Protein AF-A0A397Z242-F1 (afdb_monomer)

Solvent-accessible surface area (backbone atoms only — not comparable to full-atom values): 6827 Å² total; per-residue (Å²): 56,38,35,37,43,43,49,74,94,75,84,88,82,93,69,95,67,81,67,45,7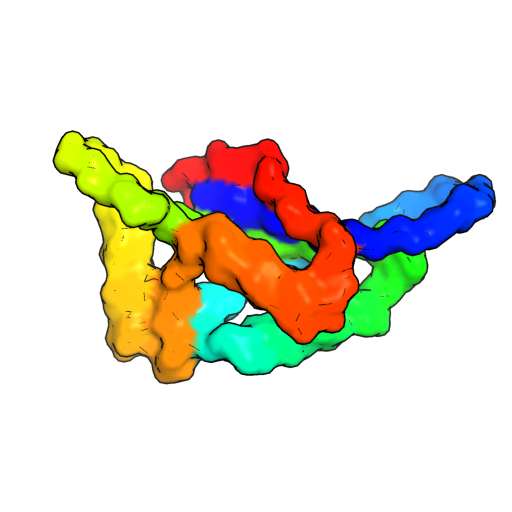1,45,78,44,65,76,52,58,39,54,34,34,73,74,52,36,39,51,52,53,50,52,56,56,73,71,40,61,95,80,33,36,50,36,38,42,36,63,56,39,64,97,69,81,61,93,84,43,64,67,47,52,53,35,51,55,48,25,55,46,19,62,73,74,18,88,60,12,38,60,38,36,66,68,54,52,46,48,48,38,49,76,70,62,48,79,34,77,42,76,74,54,81,52,90,86,127

Mean predicted aligned error: 8.1 Å

Organism: Brassica campestris (NCBI:txid3711)

Radius of gyration: 15.33 Å; Cα contacts (8 Å, |Δi|>4): 186; chains: 1; bounding box: 49×24×37 Å

Nearest PDB structures (foldseek):
  5xoh-assembly1_A-2  TM=9.536E-01  e=6.026E-08  Kitagawia praeruptora
  7v6l-assembly1_A  TM=9.443E-01  e=2.455E-07  Ligusticum chuanxiong
  5cvv-assembly1_B  TM=9.189E-01  e=2.147E-07  Clarkia breweri
  7vb8-assembly1_A  TM=8.943E-01  e=7.651E-07  Sorghum bicolor
  4pgh-assembly2_C  TM=8.805E-01  e=1.069E-06  Sorghum bicolor

Foldseek 3Di:
DWKWKFDDDDDDDDDPDPQAEDEAEPNQLQDALVVLLVVVVVVVVVGDPNHIYIYHAQAADPDDDPPPPSNVVQVVVQVVSVVPHDRGGHHHLVSQVVSCVVNPGPDIDTDDDDRPD

InterPro domains:
  IPR001077 O-methyltransferase, C-terminal domain [PF00891] (22-105)
  IPR016461 O-methyltransferase-like [PS51683] (1-117)
  IPR016461 O-methyltransferase-like [PTHR11746] (23-106)
  IPR029063 S-adenosyl-L-methionine-dependent methyltransferase superfamily [G3DSA:3.40.50.150] (23-114)
  IPR029063 S-adenosyl-L-methionine-dependent methyltransferase superfamily [SSF53335] (23-116)

pLDDT: mean 80.88, std 18.27, range [34.56, 96.75]

Sequence (117 aa):
MCWLMLEEELETHSVLLLLSIQILRRILHGWTDEECVKILKNCWKSLPNNGKVVVIERVTPDEAENGDINANIAFDMDMLMLTQCSGGKERSRAEFEALAAAYGFTHCKFVCQAYHC

Structure (mmCIF, N/CA/C/O backbone):
data_AF-A0A397Z242-F1
#
_entry.id   AF-A0A397Z242-F1
#
loop_
_atom_site.group_PDB
_atom_site.id
_atom_site.type_symbol
_atom_site.label_atom_id
_atom_site.label_alt_id
_atom_site.label_comp_id
_atom_site.label_asym_id
_atom_site.label_entity_id
_atom_site.label_seq_id
_atom_site.pdbx_PDB_ins_code
_atom_site.Cartn_x
_atom_site.Cartn_y
_atom_site.Cartn_z
_atom_site.occupancy
_atom_site.B_is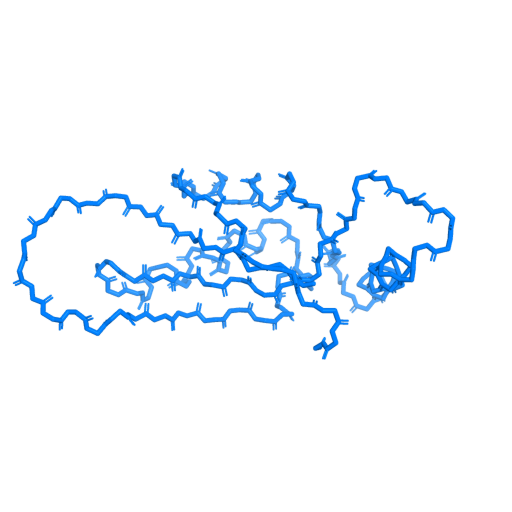o_or_equiv
_atom_site.auth_seq_id
_atom_site.auth_comp_id
_atom_site.auth_asym_id
_atom_site.auth_atom_id
_atom_site.pdbx_PDB_model_num
ATOM 1 N N . MET A 1 1 ? 0.230 5.806 -9.892 1.00 46.16 1 MET A N 1
ATOM 2 C CA . MET A 1 1 ? -0.270 6.109 -8.537 1.00 46.16 1 MET A CA 1
ATOM 3 C C . MET A 1 1 ? -1.700 5.613 -8.429 1.00 46.16 1 MET A C 1
ATOM 5 O O . MET A 1 1 ? -2.486 5.996 -9.290 1.00 46.16 1 MET A O 1
ATOM 9 N N . CYS A 1 2 ? -2.017 4.717 -7.494 1.00 37.12 2 CYS A N 1
ATOM 10 C CA . CYS A 1 2 ? -3.348 4.124 -7.366 1.00 37.12 2 CYS A CA 1
ATOM 11 C C . CYS A 1 2 ? -4.027 4.593 -6.079 1.00 37.12 2 CYS A C 1
ATOM 13 O O . CYS A 1 2 ? -3.378 4.706 -5.045 1.00 37.12 2 CYS A O 1
ATOM 15 N N . TRP A 1 3 ? -5.315 4.909 -6.179 1.00 42.81 3 TRP A N 1
ATOM 16 C CA . TRP A 1 3 ? -6.139 5.326 -5.047 1.00 42.81 3 TRP A CA 1
ATOM 17 C C . TRP A 1 3 ? -6.742 4.089 -4.414 1.00 42.81 3 TRP A C 1
ATOM 19 O O . TRP A 1 3 ? -7.587 3.469 -5.053 1.00 42.81 3 TRP A O 1
ATOM 29 N N . LEU A 1 4 ? -6.338 3.753 -3.198 1.00 46.88 4 LEU A N 1
ATOM 30 C CA . LEU A 1 4 ? -7.005 2.734 -2.393 1.00 46.88 4 LEU A CA 1
ATOM 31 C C . LEU A 1 4 ? -8.061 3.405 -1.524 1.00 46.88 4 LEU A C 1
ATOM 33 O O . LEU A 1 4 ? -7.733 4.245 -0.687 1.00 46.88 4 LEU A O 1
ATOM 37 N N . MET A 1 5 ? -9.320 3.052 -1.757 1.00 45.38 5 MET A N 1
ATOM 38 C CA . MET A 1 5 ? -10.449 3.418 -0.911 1.00 45.38 5 MET A CA 1
ATOM 39 C C . MET A 1 5 ? -10.775 2.225 -0.019 1.00 45.38 5 MET A C 1
ATOM 41 O O . MET A 1 5 ? -11.089 1.145 -0.528 1.00 45.38 5 MET A O 1
ATOM 45 N N . LEU A 1 6 ? -10.668 2.440 1.290 1.00 51.47 6 LEU A N 1
ATOM 46 C CA . LEU A 1 6 ? -11.008 1.458 2.311 1.00 51.47 6 LEU A CA 1
ATOM 47 C C . LEU A 1 6 ? -12.363 1.831 2.924 1.00 51.47 6 LEU A C 1
ATOM 49 O O . LEU A 1 6 ? -12.515 2.945 3.430 1.00 51.47 6 LEU A O 1
ATOM 53 N N . GLU A 1 7 ? -13.345 0.934 2.825 1.00 44.41 7 GLU A N 1
ATOM 54 C CA . GLU A 1 7 ? -14.702 1.096 3.375 1.00 44.41 7 GLU A CA 1
ATOM 55 C C . GLU A 1 7 ? -15.065 -0.122 4.240 1.00 44.41 7 GLU A C 1
ATOM 57 O O . GLU A 1 7 ? -14.651 -1.241 3.938 1.00 44.41 7 GLU A O 1
ATOM 62 N N . GLU A 1 8 ? -15.847 0.109 5.297 1.00 39.94 8 GLU A N 1
ATOM 63 C CA . GLU A 1 8 ? -16.499 -0.908 6.134 1.00 39.94 8 GLU A CA 1
ATOM 64 C C . GLU A 1 8 ? -18.012 -0.601 6.100 1.00 39.94 8 GLU A C 1
ATOM 66 O O . GLU A 1 8 ? -18.404 0.556 6.279 1.00 39.94 8 GLU A O 1
ATOM 71 N N . GLU A 1 9 ? -18.863 -1.583 5.779 1.00 38.03 9 GLU A N 1
ATOM 72 C CA . GLU A 1 9 ? -20.318 -1.385 5.641 1.00 38.03 9 GLU A CA 1
ATOM 73 C C . GLU A 1 9 ? -20.996 -1.226 7.010 1.00 38.03 9 GLU A C 1
ATOM 75 O O . GLU A 1 9 ? -20.911 -2.115 7.854 1.00 38.03 9 GLU A O 1
ATOM 80 N N . LEU A 1 10 ? -21.759 -0.143 7.201 1.00 42.56 10 LEU A N 1
ATOM 81 C CA . LEU A 1 10 ? -22.790 -0.055 8.240 1.00 42.56 10 LEU A CA 1
ATOM 82 C C . LEU A 1 10 ? -24.073 0.579 7.682 1.00 42.56 10 LEU A C 1
ATOM 84 O O . LEU A 1 10 ? -24.040 1.561 6.938 1.00 42.56 10 LEU A O 1
ATOM 88 N N . GLU A 1 11 ? -25.204 -0.030 8.046 1.00 41.50 11 GLU A N 1
ATOM 89 C CA . GLU A 1 11 ? -26.547 0.255 7.538 1.00 41.50 11 GLU A CA 1
ATOM 90 C C . GLU A 1 11 ? -27.013 1.707 7.757 1.00 41.50 11 GLU A C 1
ATOM 92 O O . GLU A 1 11 ? -26.740 2.369 8.757 1.00 41.50 11 GLU A O 1
ATOM 97 N N . THR A 1 12 ? -27.767 2.168 6.760 1.00 52.41 12 THR A N 1
ATOM 98 C CA . THR A 1 12 ? -28.380 3.488 6.556 1.00 52.41 12 THR A CA 1
ATOM 99 C C . THR A 1 12 ? -29.034 4.129 7.789 1.00 52.41 12 THR A C 1
ATOM 101 O O . THR A 1 12 ? -29.733 3.436 8.516 1.00 52.41 12 THR A O 1
ATOM 104 N N . HIS A 1 13 ? -28.936 5.464 7.933 1.00 34.56 13 HIS A N 1
ATOM 105 C CA . HIS A 1 13 ? -30.066 6.425 7.968 1.00 34.56 13 HIS A CA 1
ATOM 106 C C . HIS A 1 13 ? -29.565 7.895 8.067 1.00 34.56 13 HIS A C 1
ATOM 108 O O . HIS A 1 13 ? -28.864 8.280 8.995 1.00 34.56 13 HIS A O 1
ATOM 114 N N . SER A 1 14 ? -29.959 8.703 7.076 1.00 41.50 14 SER A N 1
ATOM 115 C CA . SER A 1 14 ? -30.203 10.161 7.080 1.00 41.50 14 SER A CA 1
ATOM 116 C C . SER A 1 14 ? -29.323 11.116 7.911 1.00 41.50 14 SER A C 1
ATOM 118 O O . SER A 1 14 ? -29.757 11.581 8.958 1.00 41.50 14 SER A O 1
ATOM 120 N N . VAL A 1 15 ? -28.202 11.590 7.353 1.00 35.66 15 VAL A N 1
ATOM 121 C CA . VAL A 1 15 ? -27.735 12.989 7.502 1.00 35.66 15 VAL A CA 1
ATOM 122 C C . VAL A 1 15 ? -26.776 13.319 6.354 1.00 35.66 15 VAL A C 1
ATOM 124 O O . VAL A 1 15 ? -26.049 12.442 5.897 1.00 35.66 15 VAL A O 1
ATOM 127 N N . LEU A 1 16 ? -26.759 14.570 5.885 1.00 40.88 16 LEU A N 1
ATOM 128 C CA . LEU A 1 16 ? -25.712 15.119 5.012 1.00 40.88 16 LEU A CA 1
ATOM 129 C C . LEU A 1 16 ? -24.354 15.019 5.734 1.00 40.88 16 LEU A C 1
ATOM 131 O O . LEU A 1 16 ? -23.917 15.958 6.395 1.00 40.88 16 LEU A O 1
ATOM 135 N N . LEU A 1 17 ? -23.721 13.849 5.684 1.00 43.38 17 LEU A N 1
ATOM 136 C CA . LEU A 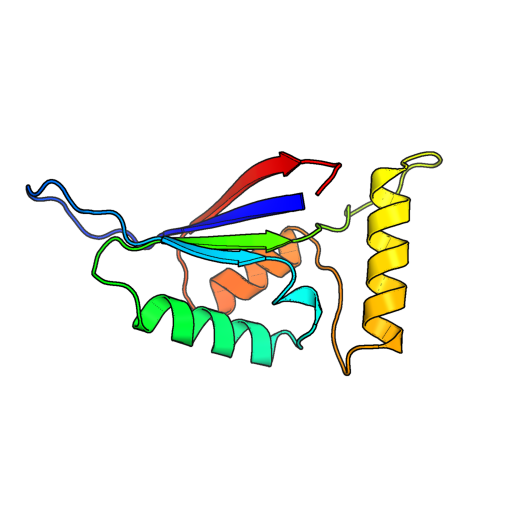1 17 ? -22.448 13.588 6.337 1.00 43.38 17 LEU A CA 1
ATOM 137 C C . LEU A 1 17 ? -21.358 14.305 5.541 1.00 43.38 17 LEU A C 1
ATOM 139 O O . LEU A 1 17 ? -21.106 13.978 4.381 1.00 43.38 17 LEU A O 1
ATOM 143 N N . LEU A 1 18 ? -20.689 15.268 6.174 1.00 49.53 18 LEU A N 1
ATOM 144 C CA . LEU A 1 18 ? -19.322 15.626 5.812 1.00 49.53 18 LEU A CA 1
ATOM 145 C C . LEU A 1 18 ? -18.503 14.328 5.862 1.00 49.53 18 LEU A C 1
ATOM 147 O O . LEU A 1 18 ? -18.070 13.909 6.936 1.00 49.53 18 LEU A O 1
ATOM 151 N N . LEU A 1 19 ? -18.354 13.654 4.718 1.00 60.84 19 LEU A N 1
ATOM 152 C CA . LEU A 1 19 ? -17.467 12.505 4.588 1.00 60.84 19 LEU A CA 1
ATOM 153 C C . LEU A 1 19 ? -16.075 12.988 4.987 1.00 60.84 19 LEU A C 1
ATOM 155 O O . LEU A 1 19 ? -15.451 13.785 4.288 1.00 60.84 19 LEU A O 1
ATOM 159 N N . SER A 1 20 ? -15.620 12.552 6.155 1.00 81.75 20 SER A N 1
ATOM 160 C CA . SER A 1 20 ? -14.282 12.874 6.628 1.00 81.75 20 SER A CA 1
ATOM 161 C C . SER A 1 20 ? -13.313 11.981 5.868 1.00 81.75 20 SER A C 1
ATOM 163 O O . SER A 1 20 ? -13.394 10.755 5.952 1.00 81.75 20 SER A O 1
ATOM 165 N N . ILE A 1 21 ? -12.443 12.597 5.073 1.00 85.88 21 ILE A N 1
ATOM 166 C CA . ILE A 1 21 ? -11.464 11.896 4.244 1.00 85.88 21 ILE A CA 1
ATOM 167 C C . ILE A 1 21 ? -10.080 12.161 4.821 1.00 85.88 21 ILE A C 1
ATOM 169 O O . ILE A 1 21 ? -9.686 13.317 4.985 1.00 85.88 21 ILE A O 1
ATOM 173 N N . GLN A 1 22 ? -9.328 11.097 5.080 1.00 89.56 22 GLN A N 1
ATOM 174 C CA . GLN A 1 22 ? -7.904 11.191 5.382 1.00 89.56 22 GLN A CA 1
ATOM 175 C C . GLN A 1 22 ? -7.085 10.662 4.218 1.00 89.56 22 GLN A C 1
ATOM 177 O O . GLN A 1 22 ? -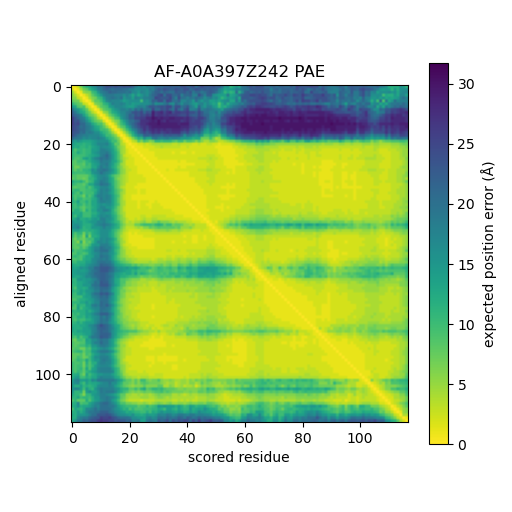7.297 9.544 3.756 1.00 89.56 22 GLN A O 1
ATOM 182 N N . ILE A 1 23 ? -6.146 11.485 3.755 1.00 91.31 23 ILE A N 1
ATOM 183 C CA . ILE A 1 23 ? -5.300 11.179 2.606 1.00 91.31 23 ILE A CA 1
ATOM 184 C C . ILE A 1 23 ? -3.887 10.875 3.093 1.00 91.31 23 ILE A C 1
ATOM 186 O O . ILE A 1 23 ? -3.245 11.720 3.716 1.00 91.31 23 ILE A O 1
ATOM 190 N N . LEU A 1 24 ? -3.391 9.693 2.746 1.00 92.88 24 LEU A N 1
ATOM 191 C CA . LEU A 1 24 ? -2.002 9.287 2.923 1.00 92.88 24 LEU A CA 1
ATOM 192 C C . LEU A 1 24 ? -1.349 9.242 1.546 1.00 92.88 24 LEU A C 1
ATOM 194 O O . LEU A 1 24 ? -1.710 8.410 0.720 1.00 92.88 24 LEU A O 1
ATOM 198 N N . ARG A 1 25 ? -0.413 10.153 1.273 1.00 92.19 25 ARG A N 1
ATOM 199 C CA . ARG A 1 25 ? 0.273 10.231 -0.022 1.00 92.19 25 ARG A CA 1
ATOM 200 C C . ARG A 1 25 ? 1.770 10.064 0.160 1.00 92.19 25 ARG A C 1
ATOM 202 O O . ARG A 1 25 ? 2.364 10.917 0.816 1.00 92.19 25 ARG A O 1
ATOM 209 N N . ARG A 1 26 ? 2.354 9.034 -0.464 1.00 91.69 26 ARG A N 1
ATOM 210 C CA . ARG A 1 26 ? 3.785 8.703 -0.330 1.00 91.69 26 ARG A CA 1
ATOM 211 C C . ARG A 1 26 ? 4.216 8.578 1.132 1.00 91.69 26 ARG A C 1
ATOM 213 O O . ARG A 1 26 ? 5.202 9.166 1.562 1.00 91.69 26 ARG A O 1
ATOM 220 N N . ILE A 1 27 ? 3.386 7.893 1.912 1.00 94.88 27 ILE A N 1
ATOM 221 C CA . ILE A 1 27 ? 3.629 7.627 3.329 1.00 94.88 27 ILE A CA 1
ATOM 222 C C . ILE A 1 27 ? 3.959 6.153 3.507 1.00 94.88 27 ILE A C 1
ATOM 224 O O . ILE A 1 27 ? 5.001 5.838 4.066 1.00 94.88 27 ILE A O 1
ATOM 228 N N . LEU A 1 28 ? 3.101 5.250 3.029 1.00 95.19 28 LEU A N 1
ATOM 229 C CA . LEU A 1 28 ? 3.191 3.823 3.342 1.00 95.19 28 LEU A CA 1
ATOM 230 C C . LEU A 1 28 ? 4.424 3.167 2.720 1.00 95.19 28 LEU A C 1
ATOM 232 O O . LEU A 1 28 ? 4.987 2.243 3.301 1.00 95.19 28 LEU A O 1
ATOM 236 N N . HIS A 1 29 ? 4.889 3.658 1.572 1.00 95.44 29 HIS A N 1
ATOM 237 C CA . HIS A 1 29 ? 6.078 3.102 0.924 1.00 95.44 29 HIS A CA 1
ATOM 238 C C . HIS A 1 29 ? 7.373 3.250 1.748 1.00 95.44 29 HIS A C 1
ATOM 240 O O . HIS A 1 29 ? 8.320 2.505 1.533 1.00 95.44 29 HIS A O 1
ATOM 246 N N . GLY A 1 30 ? 7.396 4.140 2.747 1.00 95.75 30 GLY A N 1
ATOM 247 C CA . GLY A 1 30 ? 8.552 4.353 3.622 1.00 95.75 30 GLY A CA 1
ATOM 248 C C . GLY A 1 30 ? 8.604 3.455 4.862 1.00 95.75 30 GLY A C 1
ATOM 249 O O . GLY A 1 30 ? 9.558 3.565 5.628 1.00 95.75 30 GLY A O 1
ATOM 250 N N . TRP A 1 31 ? 7.600 2.601 5.083 1.00 96.75 31 TRP A N 1
ATOM 251 C CA . TRP A 1 31 ? 7.438 1.816 6.314 1.00 96.75 31 TRP A CA 1
ATOM 252 C C . TRP A 1 31 ? 7.293 0.324 6.028 1.00 96.75 31 TRP A C 1
ATOM 254 O O . TRP A 1 31 ? 6.837 -0.052 4.941 1.00 96.75 31 TRP A O 1
ATOM 264 N N . THR A 1 32 ? 7.587 -0.522 7.021 1.00 96.56 32 THR A N 1
ATOM 265 C CA . THR A 1 32 ? 7.321 -1.966 6.909 1.00 96.56 32 THR A CA 1
ATOM 266 C C . THR A 1 32 ? 5.821 -2.256 6.858 1.00 96.56 32 THR A C 1
ATOM 268 O O . THR A 1 32 ? 4.982 -1.396 7.149 1.00 96.56 32 THR A O 1
ATOM 271 N N . ASP A 1 33 ? 5.451 -3.486 6.504 1.00 95.31 33 ASP A N 1
ATOM 272 C CA . ASP A 1 33 ? 4.045 -3.893 6.440 1.00 95.31 33 ASP A CA 1
ATOM 273 C C . ASP A 1 33 ? 3.366 -3.796 7.825 1.00 95.31 33 ASP A C 1
ATOM 275 O O . ASP A 1 33 ? 2.252 -3.278 7.943 1.00 95.31 33 ASP A O 1
ATOM 279 N N . GLU A 1 34 ? 4.061 -4.167 8.904 1.00 95.25 34 GLU A N 1
ATOM 280 C CA . GLU A 1 34 ? 3.555 -4.062 10.281 1.00 95.25 34 GLU A CA 1
ATOM 281 C C . GLU A 1 34 ? 3.335 -2.609 10.718 1.00 95.25 34 GLU A C 1
ATOM 283 O O . GLU A 1 34 ? 2.407 -2.302 11.475 1.00 95.25 34 GLU A O 1
ATOM 288 N N . GLU A 1 35 ? 4.201 -1.702 10.274 1.00 96.44 35 GLU A N 1
ATOM 289 C CA . GLU A 1 35 ? 4.091 -0.271 10.542 1.00 96.44 35 GLU A CA 1
ATOM 290 C C . GLU A 1 35 ? 2.974 0.366 9.713 1.00 96.44 35 GLU A C 1
ATOM 292 O O . GLU A 1 35 ? 2.178 1.137 10.259 1.00 96.44 35 GLU A O 1
ATOM 297 N N . CYS A 1 36 ? 2.825 -0.027 8.446 1.00 95.62 36 CYS A N 1
ATOM 298 C CA . CYS A 1 36 ? 1.710 0.387 7.594 1.00 95.62 36 CYS A CA 1
ATOM 299 C C . CYS A 1 36 ? 0.361 0.029 8.220 1.00 95.62 36 CYS A C 1
ATOM 301 O O . CYS A 1 36 ? -0.525 0.883 8.300 1.00 95.62 36 CYS A O 1
ATOM 303 N N . VAL A 1 37 ? 0.214 -1.193 8.743 1.00 93.81 37 VAL A N 1
ATOM 304 C CA . VAL A 1 37 ? -1.010 -1.616 9.445 1.00 93.81 37 VAL A CA 1
ATOM 305 C C . VAL A 1 37 ? -1.285 -0.732 10.668 1.00 93.81 37 VAL A C 1
ATOM 307 O O . VAL A 1 37 ? -2.430 -0.338 10.901 1.00 93.81 37 VAL A O 1
ATOM 310 N N . LYS A 1 38 ? -0.256 -0.355 11.442 1.00 94.56 38 LYS A N 1
ATOM 311 C CA . LYS A 1 38 ? -0.413 0.566 12.587 1.00 94.56 38 LYS A CA 1
ATOM 312 C C . LYS A 1 38 ? -0.839 1.969 12.144 1.00 94.56 38 LYS A C 1
ATOM 314 O O . LYS A 1 38 ? -1.707 2.561 12.787 1.00 94.56 38 LYS A O 1
ATOM 319 N N . ILE A 1 39 ? -0.256 2.493 11.065 1.00 94.44 39 ILE A N 1
ATOM 320 C CA . ILE A 1 39 ? -0.605 3.805 10.501 1.00 94.44 39 ILE A CA 1
ATOM 321 C C . ILE A 1 39 ? -2.065 3.803 10.046 1.00 94.44 39 ILE A C 1
ATOM 323 O O . ILE A 1 39 ? -2.850 4.632 10.507 1.00 94.44 39 ILE A O 1
ATOM 327 N N . LEU A 1 40 ? -2.448 2.829 9.218 1.00 92.19 40 LEU A N 1
ATOM 328 C CA . LEU A 1 40 ? -3.811 2.686 8.708 1.00 92.19 40 LEU A CA 1
ATOM 329 C C . LEU A 1 40 ? -4.832 2.544 9.844 1.00 92.19 40 LEU A C 1
ATOM 331 O O . LEU A 1 40 ? -5.866 3.212 9.830 1.00 92.19 40 LEU A O 1
ATOM 335 N N . LYS A 1 41 ? -4.504 1.759 10.877 1.00 90.00 41 LYS A N 1
ATOM 336 C CA . LYS A 1 41 ? -5.315 1.615 12.094 1.00 90.00 41 LYS A CA 1
ATOM 337 C C . LYS A 1 41 ? -5.543 2.937 12.814 1.00 90.00 41 LYS A C 1
ATOM 339 O O . LYS A 1 41 ? -6.656 3.211 13.261 1.00 90.00 41 LYS A O 1
ATOM 344 N N . ASN A 1 42 ? -4.499 3.743 12.969 1.00 92.25 42 ASN A N 1
ATOM 345 C CA . ASN A 1 42 ? -4.609 5.029 13.649 1.00 92.25 42 ASN A CA 1
ATOM 346 C C . ASN A 1 42 ? -5.433 6.025 12.824 1.00 92.25 42 ASN A C 1
ATOM 348 O O . ASN A 1 42 ? -6.296 6.700 13.387 1.00 92.25 42 ASN A O 1
ATOM 352 N N . CYS A 1 43 ? -5.229 6.061 11.504 1.00 91.00 43 CYS A N 1
ATOM 353 C CA . CYS A 1 43 ? -6.036 6.869 10.593 1.00 91.00 43 CYS A CA 1
ATOM 354 C C . CYS A 1 43 ? -7.516 6.492 10.683 1.00 91.00 43 CYS A C 1
ATOM 356 O O . CYS A 1 43 ? -8.350 7.357 10.946 1.00 91.00 43 CYS A O 1
ATOM 358 N N . TRP A 1 44 ? -7.838 5.200 10.584 1.00 87.62 44 TRP A N 1
ATOM 359 C CA . TRP A 1 44 ? -9.216 4.722 10.692 1.00 87.62 44 TRP A CA 1
ATOM 360 C C . TRP A 1 44 ? -9.874 5.113 12.016 1.00 87.62 44 TRP A C 1
ATOM 362 O O . TRP A 1 44 ? -10.954 5.690 12.025 1.00 87.62 44 TRP A O 1
ATOM 372 N N . LYS A 1 45 ? -9.191 4.884 13.144 1.00 89.19 45 LYS A N 1
ATOM 373 C CA . LYS A 1 45 ? -9.709 5.230 14.479 1.00 89.19 45 LYS A CA 1
ATOM 374 C C . LYS A 1 45 ? -9.965 6.721 14.689 1.00 89.19 45 LYS A C 1
ATOM 376 O O . LYS A 1 45 ? -10.714 7.081 15.591 1.00 89.19 45 LYS A O 1
ATOM 381 N N . SER A 1 46 ? -9.295 7.577 13.925 1.00 89.94 46 SER A N 1
ATOM 382 C CA . SER A 1 46 ? -9.453 9.030 14.026 1.00 89.94 46 SER A CA 1
ATOM 383 C C . SER A 1 46 ? -10.591 9.584 13.164 1.00 89.94 46 SER A C 1
ATOM 385 O O . SER A 1 46 ? -10.907 10.770 13.259 1.00 89.94 46 SER A O 1
ATOM 387 N N . LEU A 1 47 ? -11.205 8.744 12.327 1.00 86.31 47 LEU A N 1
ATOM 388 C CA . LEU A 1 47 ? -12.3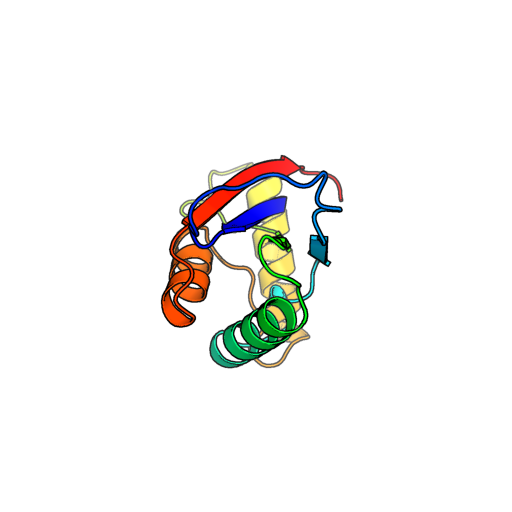25 9.119 11.480 1.00 86.31 47 LEU A CA 1
ATOM 389 C C . LEU A 1 47 ? -13.671 8.892 12.197 1.00 86.31 47 LEU A C 1
ATOM 391 O O . LEU A 1 47 ? -13.808 7.943 12.968 1.00 86.31 47 LEU A O 1
ATOM 395 N N . PRO A 1 48 ? -14.685 9.741 11.944 1.00 84.44 48 PRO A N 1
ATOM 396 C CA . PRO A 1 48 ? -16.056 9.471 12.362 1.00 84.44 48 PRO A CA 1
ATOM 397 C C . PRO A 1 48 ? -16.645 8.289 11.578 1.00 84.44 48 PRO A C 1
ATOM 399 O O . PRO A 1 48 ? -16.119 7.898 10.533 1.00 84.44 48 PRO A O 1
ATOM 402 N N . ASN A 1 49 ? -17.787 7.772 12.040 1.00 76.19 49 ASN A N 1
ATOM 403 C CA . ASN A 1 49 ? -18.551 6.759 11.307 1.00 76.19 49 ASN A CA 1
ATOM 404 C C . ASN A 1 49 ? -18.802 7.236 9.860 1.00 76.19 49 ASN A C 1
ATOM 406 O O . ASN A 1 49 ? -19.220 8.377 9.650 1.00 76.19 49 ASN A O 1
ATOM 410 N N . ASN A 1 50 ? -18.537 6.363 8.881 1.00 76.44 50 ASN A N 1
ATOM 411 C CA . ASN A 1 50 ? -18.554 6.629 7.430 1.00 76.44 50 ASN A CA 1
ATOM 412 C C . ASN A 1 50 ? -17.387 7.480 6.881 1.00 76.44 50 ASN A C 1
ATOM 414 O O . ASN A 1 50 ? -17.470 7.998 5.764 1.00 76.44 50 ASN A O 1
ATOM 418 N N . GLY A 1 51 ? -16.298 7.647 7.635 1.00 81.81 51 GLY A N 1
ATOM 419 C CA . GLY A 1 51 ? -15.061 8.220 7.104 1.00 81.81 51 GLY A CA 1
ATOM 420 C C . GLY A 1 51 ? -14.361 7.302 6.096 1.00 81.81 51 GLY A C 1
ATOM 421 O O . GLY A 1 51 ? -14.631 6.105 6.029 1.00 81.81 51 GLY A O 1
ATOM 422 N N . LYS A 1 52 ? -13.446 7.868 5.302 1.00 84.75 52 LYS A N 1
ATOM 423 C CA . LYS A 1 52 ? -12.653 7.114 4.318 1.00 84.75 52 LYS A CA 1
ATOM 424 C C . LYS A 1 52 ? -11.168 7.391 4.488 1.00 84.75 52 LYS A C 1
ATOM 426 O O . LYS A 1 52 ? -10.754 8.551 4.568 1.00 84.75 52 LYS A O 1
ATOM 431 N N . VAL A 1 53 ? -10.365 6.331 4.474 1.00 88.50 53 VAL A N 1
ATOM 432 C CA . VAL A 1 53 ? -8.914 6.441 4.295 1.00 88.50 53 VAL A CA 1
ATOM 433 C C . VAL A 1 53 ? -8.612 6.264 2.818 1.00 88.50 53 VAL A C 1
ATOM 435 O O . VAL A 1 53 ? -9.092 5.330 2.175 1.00 88.50 53 VAL A O 1
ATOM 438 N N . VAL A 1 54 ? -7.832 7.196 2.289 1.00 90.38 54 VAL A N 1
ATOM 439 C CA . VAL A 1 54 ? -7.444 7.251 0.891 1.00 90.38 54 VAL A CA 1
ATOM 440 C C . VAL A 1 54 ? -5.929 7.201 0.808 1.00 90.38 54 VAL A C 1
ATOM 442 O O . VAL A 1 54 ? -5.245 8.142 1.211 1.00 90.38 54 VAL A O 1
ATOM 445 N N . VAL A 1 55 ? -5.406 6.102 0.275 1.00 91.19 55 VAL A N 1
ATOM 446 C CA . VAL A 1 55 ? -3.964 5.924 0.079 1.00 91.19 55 VAL A CA 1
ATOM 447 C C . VAL A 1 55 ? -3.614 6.230 -1.369 1.00 91.19 55 VAL A C 1
ATOM 449 O O . VAL A 1 55 ? -4.281 5.767 -2.293 1.00 91.19 55 VAL A O 1
ATOM 452 N N . ILE A 1 56 ? -2.573 7.034 -1.543 1.00 91.50 56 ILE A N 1
ATOM 453 C CA . ILE A 1 56 ? -2.080 7.529 -2.817 1.00 91.50 56 ILE A CA 1
ATOM 454 C C . ILE A 1 56 ? -0.602 7.138 -2.925 1.00 91.50 56 ILE A C 1
ATOM 456 O O . ILE A 1 56 ? 0.280 7.854 -2.445 1.00 91.50 56 ILE A O 1
ATOM 460 N N . GLU A 1 57 ? -0.346 6.002 -3.569 1.00 90.69 57 GLU A N 1
ATOM 461 C CA . GLU A 1 57 ? 0.993 5.409 -3.694 1.00 90.69 57 GLU A CA 1
ATOM 462 C C . GLU A 1 57 ? 1.278 4.950 -5.120 1.00 90.69 57 GLU A C 1
ATOM 464 O O . GLU A 1 57 ? 0.353 4.782 -5.932 1.00 90.69 57 GLU A O 1
ATOM 469 N N . ARG A 1 58 ? 2.558 4.755 -5.458 1.00 90.06 58 ARG A N 1
ATOM 470 C CA . ARG A 1 58 ? 2.886 3.974 -6.654 1.00 90.06 58 ARG A CA 1
ATOM 471 C C . ARG A 1 58 ? 2.518 2.518 -6.389 1.00 90.06 58 ARG A C 1
ATOM 473 O O . ARG A 1 58 ? 2.443 2.064 -5.257 1.00 90.06 58 ARG A O 1
ATOM 480 N N . VAL A 1 59 ? 2.175 1.838 -7.472 1.00 90.25 59 VAL A N 1
ATOM 481 C CA . VAL A 1 59 ? 1.844 0.421 -7.435 1.00 90.25 59 VAL A CA 1
ATOM 482 C C . VAL A 1 59 ? 2.760 -0.242 -8.433 1.00 90.25 59 VAL A C 1
ATOM 484 O O . VAL A 1 59 ? 2.766 0.169 -9.599 1.00 90.25 59 VAL A O 1
ATOM 487 N N . THR A 1 60 ? 3.553 -1.194 -7.963 1.00 91.12 60 THR A N 1
ATOM 488 C CA . THR A 1 60 ? 4.411 -1.991 -8.834 1.00 91.12 60 THR A CA 1
ATOM 489 C C . THR A 1 60 ? 3.535 -2.902 -9.693 1.00 91.12 60 THR A C 1
ATOM 491 O O . THR A 1 60 ? 2.520 -3.419 -9.210 1.00 91.12 60 THR A O 1
ATOM 494 N N . PRO A 1 61 ? 3.847 -3.045 -10.990 1.00 89.12 61 PRO A N 1
ATOM 495 C CA . PRO A 1 61 ? 3.172 -4.029 -11.815 1.00 89.12 61 PRO A CA 1
ATOM 496 C C . PRO A 1 61 ? 3.656 -5.432 -11.430 1.00 89.12 61 PRO A C 1
ATOM 498 O O . PRO A 1 61 ? 4.795 -5.600 -10.997 1.00 89.12 61 PRO A O 1
ATOM 501 N N . ASP A 1 62 ? 2.799 -6.434 -11.615 1.00 86.56 62 ASP A N 1
ATOM 502 C CA . ASP A 1 62 ? 3.172 -7.832 -11.360 1.00 86.56 62 ASP A CA 1
ATOM 503 C C . ASP A 1 62 ? 4.201 -8.337 -12.389 1.00 86.56 62 ASP A C 1
ATOM 505 O O . ASP A 1 62 ? 5.050 -9.168 -12.074 1.00 86.56 62 ASP A O 1
ATOM 509 N N . GLU A 1 63 ? 4.169 -7.786 -13.606 1.00 84.88 63 GLU A N 1
ATOM 510 C CA . GLU A 1 63 ? 5.123 -8.059 -14.680 1.00 84.88 63 GLU A CA 1
ATOM 511 C C . GLU A 1 63 ? 5.594 -6.749 -15.323 1.00 84.88 63 GLU A C 1
ATOM 513 O O . GLU A 1 63 ? 4.815 -5.814 -15.510 1.00 84.88 63 GLU A O 1
ATOM 518 N N . ALA A 1 64 ? 6.881 -6.676 -15.666 1.00 80.12 64 ALA A N 1
ATOM 519 C CA . ALA A 1 64 ? 7.476 -5.513 -16.311 1.00 80.12 64 ALA A CA 1
ATOM 520 C C . ALA A 1 64 ? 7.644 -5.766 -17.813 1.00 80.12 64 ALA A C 1
ATOM 522 O O . ALA A 1 64 ? 8.441 -6.613 -18.223 1.00 80.12 64 ALA A O 1
ATOM 523 N N . GLU A 1 65 ? 6.927 -5.011 -18.643 1.00 84.81 65 GLU A N 1
ATOM 524 C CA . GLU A 1 65 ? 7.138 -5.027 -20.089 1.00 84.81 65 GLU A CA 1
ATOM 525 C C . GLU A 1 65 ? 8.313 -4.124 -20.483 1.00 84.81 65 GLU A C 1
ATOM 527 O O . GLU A 1 65 ? 8.531 -3.046 -19.922 1.00 84.81 65 GLU A O 1
ATOM 532 N N . ASN A 1 66 ? 9.083 -4.546 -21.489 1.00 84.25 66 ASN A N 1
ATOM 533 C CA . ASN A 1 66 ? 10.196 -3.745 -21.981 1.00 84.25 66 ASN A CA 1
ATOM 534 C C . ASN A 1 66 ? 9.683 -2.428 -22.588 1.00 84.25 66 ASN A C 1
ATOM 536 O O . ASN A 1 66 ? 8.871 -2.435 -23.512 1.00 84.25 66 ASN A O 1
ATOM 540 N N . GLY A 1 67 ? 10.193 -1.302 -22.092 1.00 84.69 67 GLY A N 1
ATOM 541 C CA . GLY A 1 67 ? 9.760 0.033 -22.505 1.00 84.69 67 GLY A CA 1
ATOM 542 C C . GLY A 1 67 ? 8.594 0.611 -21.697 1.00 84.69 67 GLY A C 1
ATOM 543 O O . GLY A 1 67 ? 8.206 1.748 -21.970 1.00 84.69 67 GLY A O 1
ATOM 544 N N . ASP A 1 68 ? 8.071 -0.092 -20.684 1.00 88.75 68 ASP A N 1
ATOM 545 C CA . ASP A 1 68 ? 7.104 0.498 -19.756 1.00 88.75 68 ASP A CA 1
ATOM 546 C C . ASP A 1 68 ? 7.795 1.506 -18.821 1.00 88.75 68 ASP A C 1
ATOM 548 O O . ASP A 1 68 ? 8.392 1.179 -17.793 1.00 88.75 68 ASP A O 1
ATOM 552 N N . ILE A 1 69 ? 7.687 2.782 -19.191 1.00 87.50 69 ILE A N 1
ATOM 553 C CA . ILE A 1 69 ? 8.240 3.908 -18.434 1.00 87.50 69 ILE A CA 1
ATOM 554 C C . ILE A 1 69 ? 7.677 3.952 -17.005 1.00 87.50 69 ILE A C 1
ATOM 556 O O . ILE A 1 69 ? 8.391 4.328 -16.076 1.00 87.50 69 ILE A O 1
ATOM 560 N N . ASN A 1 70 ? 6.415 3.574 -16.798 1.00 84.19 70 ASN A N 1
ATOM 561 C CA . ASN A 1 70 ? 5.796 3.643 -15.476 1.00 84.19 70 ASN A CA 1
ATOM 562 C C . ASN A 1 70 ? 6.292 2.528 -14.561 1.00 84.19 70 ASN A C 1
ATOM 564 O O . ASN A 1 70 ? 6.523 2.793 -13.378 1.00 84.19 70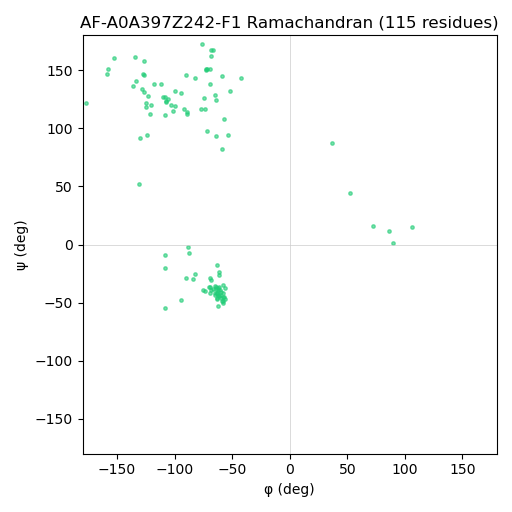 ASN A O 1
ATOM 568 N N . ALA A 1 71 ? 6.477 1.325 -15.107 1.00 88.50 71 ALA A N 1
ATOM 569 C CA . ALA A 1 71 ? 7.121 0.223 -14.404 1.00 88.50 71 ALA A CA 1
ATOM 570 C C . ALA A 1 71 ? 8.541 0.617 -13.981 1.00 88.50 71 ALA A C 1
ATOM 572 O O . ALA A 1 71 ? 8.869 0.531 -12.800 1.00 88.50 71 ALA A O 1
ATOM 573 N N . ASN A 1 72 ? 9.336 1.168 -14.906 1.00 90.75 72 ASN A N 1
ATOM 574 C CA . ASN A 1 72 ? 10.698 1.626 -14.614 1.00 90.75 72 ASN A CA 1
ATOM 575 C C . ASN A 1 72 ? 10.729 2.651 -13.470 1.00 90.75 72 ASN A C 1
ATOM 577 O O . ASN A 1 72 ? 11.486 2.487 -12.520 1.00 90.75 72 ASN A O 1
ATOM 581 N N . ILE A 1 73 ? 9.850 3.660 -13.498 1.00 89.75 73 ILE A N 1
ATOM 582 C CA . ILE A 1 73 ? 9.770 4.661 -12.421 1.00 89.75 73 ILE A CA 1
ATOM 583 C C . ILE A 1 73 ? 9.354 4.029 -11.082 1.00 89.75 73 ILE A C 1
ATOM 585 O O . ILE A 1 73 ? 9.807 4.479 -10.028 1.00 89.75 73 ILE A O 1
ATOM 589 N N . ALA A 1 74 ? 8.456 3.039 -11.089 1.00 90.19 74 ALA A N 1
ATOM 590 C CA . ALA A 1 74 ? 8.059 2.342 -9.868 1.00 90.19 74 ALA A CA 1
ATOM 591 C C . ALA A 1 74 ? 9.238 1.559 -9.271 1.00 90.19 74 ALA A C 1
ATOM 593 O O . ALA A 1 74 ? 9.479 1.675 -8.074 1.00 90.19 74 ALA A O 1
ATOM 594 N N . PHE A 1 75 ? 10.016 0.853 -10.094 1.00 91.88 75 PHE A N 1
ATOM 595 C CA . PHE A 1 75 ? 11.201 0.128 -9.629 1.00 91.88 75 PHE A CA 1
ATOM 596 C C . PHE A 1 75 ? 12.342 1.054 -9.195 1.00 91.88 75 PHE A C 1
ATOM 598 O O . PHE A 1 75 ? 12.989 0.781 -8.188 1.00 91.88 75 PHE A O 1
ATOM 605 N N . ASP A 1 76 ? 12.556 2.186 -9.871 1.00 92.81 76 ASP A N 1
ATOM 606 C CA . ASP A 1 76 ? 13.526 3.196 -9.424 1.00 92.81 76 ASP A CA 1
ATOM 607 C C . ASP A 1 76 ? 13.162 3.746 -8.034 1.00 92.81 76 ASP A C 1
ATOM 609 O O . ASP A 1 76 ? 14.032 3.962 -7.187 1.00 92.81 76 ASP A O 1
ATOM 613 N N . MET A 1 77 ? 11.867 3.957 -7.777 1.00 93.00 77 MET A N 1
ATOM 614 C CA . MET A 1 77 ? 11.379 4.371 -6.459 1.00 93.00 77 MET A CA 1
ATOM 615 C C . MET A 1 77 ? 11.502 3.256 -5.422 1.00 93.00 77 MET A C 1
ATOM 617 O O . MET A 1 77 ? 11.866 3.543 -4.286 1.00 93.00 77 MET A O 1
ATOM 621 N N . ASP A 1 78 ? 11.279 2.000 -5.800 1.00 94.12 78 ASP A N 1
ATOM 622 C CA . ASP A 1 78 ? 11.486 0.859 -4.906 1.00 94.12 78 ASP A CA 1
ATOM 623 C C . ASP A 1 78 ? 12.957 0.739 -4.475 1.00 94.12 78 ASP A C 1
ATOM 625 O O . ASP A 1 78 ? 13.265 0.632 -3.288 1.00 94.12 78 ASP A O 1
ATOM 629 N N . MET A 1 79 ? 13.888 0.914 -5.418 1.00 95.38 79 MET A N 1
ATOM 630 C CA . MET A 1 79 ? 15.322 1.002 -5.125 1.00 95.38 79 MET A CA 1
ATOM 631 C C . MET A 1 79 ? 15.662 2.193 -4.217 1.00 95.38 79 MET A C 1
ATOM 633 O O . MET A 1 79 ? 16.528 2.091 -3.340 1.00 95.38 79 MET A O 1
ATOM 637 N N . LEU A 1 80 ? 14.983 3.330 -4.387 1.00 95.50 80 LEU A N 1
ATOM 638 C CA . LEU A 1 80 ? 15.123 4.464 -3.476 1.00 95.50 80 LEU A CA 1
ATOM 639 C C . LEU A 1 80 ? 14.645 4.095 -2.065 1.00 95.50 80 LEU A C 1
ATOM 641 O O . LEU A 1 80 ? 15.361 4.375 -1.105 1.00 95.50 80 LEU A O 1
ATOM 645 N N . MET A 1 81 ? 13.489 3.441 -1.926 1.00 95.75 81 MET A N 1
ATOM 646 C CA . MET A 1 81 ? 12.981 3.002 -0.622 1.00 95.75 81 MET A CA 1
ATOM 647 C C . MET A 1 81 ? 13.941 2.017 0.042 1.00 95.75 81 MET A C 1
ATOM 649 O O . MET A 1 81 ? 14.300 2.227 1.197 1.00 95.75 81 MET A O 1
ATOM 653 N N . LEU A 1 82 ? 14.473 1.047 -0.704 1.00 94.06 82 LEU A N 1
ATOM 654 C CA . LEU A 1 82 ? 15.467 0.097 -0.202 1.00 94.06 82 LEU A CA 1
ATOM 655 C C . LEU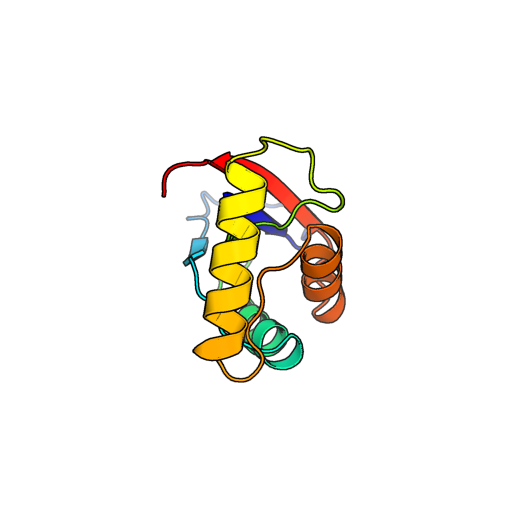 A 1 82 ? 16.714 0.785 0.382 1.00 94.06 82 LEU A C 1
ATOM 657 O O . LEU A 1 82 ? 17.284 0.311 1.364 1.00 94.06 82 LEU A O 1
ATOM 661 N N . THR A 1 83 ? 17.162 1.889 -0.225 1.00 95.88 83 THR A N 1
ATOM 662 C CA . THR A 1 83 ? 18.395 2.583 0.194 1.00 95.88 83 THR A CA 1
ATOM 663 C C . THR A 1 83 ? 18.176 3.666 1.246 1.00 95.88 83 THR A C 1
ATOM 665 O O . THR A 1 83 ? 19.098 3.950 2.010 1.00 95.88 83 THR A O 1
ATOM 668 N N . GLN A 1 84 ? 16.998 4.293 1.279 1.00 95.00 84 GLN A N 1
ATOM 669 C CA . GLN A 1 84 ? 16.721 5.459 2.128 1.00 95.00 84 GLN A CA 1
ATOM 670 C C . GLN A 1 84 ? 15.781 5.158 3.302 1.00 95.00 84 GLN A C 1
ATOM 672 O O . GLN A 1 84 ? 15.761 5.917 4.272 1.00 95.00 84 GLN A O 1
ATOM 677 N N . CYS A 1 85 ? 14.999 4.081 3.234 1.00 93.19 85 CYS A N 1
ATOM 678 C CA . CYS A 1 85 ? 13.968 3.754 4.213 1.00 93.19 85 CYS A CA 1
ATOM 679 C C . CYS A 1 85 ? 14.196 2.344 4.764 1.00 93.19 85 CYS A C 1
ATOM 681 O O . CYS A 1 85 ? 14.136 1.357 4.037 1.00 93.19 85 CYS A O 1
ATOM 683 N N . SER A 1 86 ? 14.429 2.231 6.072 1.00 91.38 86 SER A N 1
ATOM 684 C CA . SER A 1 86 ? 14.636 0.941 6.739 1.00 91.38 86 SER A CA 1
ATOM 685 C C . SER A 1 86 ? 13.380 0.064 6.659 1.00 91.38 86 SER A C 1
ATOM 687 O O . SER A 1 86 ? 12.504 0.161 7.513 1.00 91.38 86 SER A O 1
ATOM 689 N N . GLY A 1 87 ? 13.305 -0.798 5.641 1.00 88.88 87 GLY A N 1
ATOM 690 C CA . GLY A 1 87 ? 12.169 -1.694 5.403 1.00 88.88 87 GLY A CA 1
ATOM 691 C C . GLY A 1 87 ? 11.017 -1.085 4.594 1.00 88.88 87 GLY A C 1
ATOM 692 O O . GLY A 1 87 ? 9.949 -1.693 4.522 1.00 88.88 87 GLY A O 1
ATOM 693 N N . GLY A 1 88 ? 11.231 0.086 3.983 1.00 95.19 88 GLY A N 1
ATOM 694 C CA . GLY A 1 88 ? 10.314 0.648 2.993 1.00 95.19 88 GLY A CA 1
ATOM 695 C C . GLY A 1 88 ? 10.383 -0.107 1.663 1.00 95.19 88 GLY A C 1
ATOM 696 O O . GLY A 1 88 ? 11.431 -0.645 1.304 1.00 95.19 88 GLY A O 1
ATOM 697 N N . LYS A 1 89 ? 9.263 -0.135 0.940 1.00 96.38 89 LYS A N 1
ATOM 698 C CA . LYS A 1 89 ? 9.127 -0.719 -0.399 1.00 96.38 89 LYS A CA 1
ATOM 699 C C . LYS A 1 89 ? 7.933 -0.121 -1.136 1.00 96.38 89 LYS A C 1
ATOM 701 O O . LYS A 1 89 ? 6.919 0.237 -0.520 1.00 96.38 89 LYS A O 1
ATOM 706 N N . GLU A 1 90 ? 8.026 -0.075 -2.454 1.00 95.44 90 GLU A N 1
ATOM 707 C CA . GLU A 1 90 ? 6.845 0.027 -3.300 1.00 95.44 90 GLU A CA 1
ATOM 708 C C . GLU A 1 90 ? 6.100 -1.316 -3.283 1.00 95.44 90 GLU A C 1
ATOM 710 O O . GLU A 1 90 ? 6.687 -2.371 -3.049 1.00 95.44 90 GLU A O 1
ATOM 715 N N . ARG A 1 91 ? 4.777 -1.280 -3.459 1.00 94.94 91 ARG A N 1
ATOM 716 C CA . ARG A 1 91 ? 3.921 -2.460 -3.270 1.00 94.94 91 ARG A CA 1
ATOM 717 C C . ARG A 1 91 ? 3.044 -2.734 -4.475 1.00 94.94 91 ARG A C 1
ATOM 719 O O . ARG A 1 91 ? 2.563 -1.798 -5.122 1.00 94.94 91 ARG A O 1
ATOM 726 N N . SER A 1 92 ? 2.792 -4.008 -4.742 1.00 93.88 92 SER A N 1
ATOM 727 C CA . SER A 1 92 ? 1.840 -4.431 -5.767 1.00 93.88 92 SER A CA 1
ATOM 728 C C . SER A 1 92 ? 0.399 -4.250 -5.283 1.00 93.88 92 SER A C 1
ATOM 730 O O . SER A 1 92 ? 0.131 -3.951 -4.113 1.00 93.88 92 SER A O 1
ATOM 732 N N . ARG A 1 93 ? -0.573 -4.450 -6.180 1.00 92.25 93 ARG A N 1
ATOM 733 C CA . ARG A 1 93 ? -1.996 -4.414 -5.797 1.00 92.25 93 ARG A CA 1
ATOM 734 C C . ARG A 1 93 ? -2.314 -5.465 -4.738 1.00 92.25 93 ARG A C 1
ATOM 736 O O . ARG A 1 93 ? -2.946 -5.135 -3.738 1.00 92.25 93 ARG A O 1
ATOM 743 N N . ALA A 1 94 ? -1.826 -6.686 -4.943 1.00 93.00 94 ALA A N 1
ATOM 744 C CA . ALA A 1 94 ? -2.051 -7.803 -4.034 1.00 93.00 94 ALA A CA 1
ATOM 745 C C . ALA A 1 94 ? -1.458 -7.534 -2.642 1.00 93.00 94 ALA A C 1
ATOM 747 O O . ALA A 1 94 ? -2.068 -7.868 -1.630 1.00 93.00 94 ALA A O 1
ATOM 748 N N . GLU A 1 95 ? -0.300 -6.874 -2.568 1.00 94.56 95 GLU A N 1
ATOM 749 C CA . GLU A 1 95 ? 0.298 -6.491 -1.285 1.00 94.56 95 GLU A CA 1
ATOM 750 C C . GLU A 1 95 ? -0.516 -5.410 -0.561 1.00 94.56 95 GLU A C 1
ATOM 752 O O . GLU A 1 95 ? -0.694 -5.486 0.655 1.00 94.56 95 GLU A O 1
ATOM 757 N N . PHE A 1 96 ? -1.069 -4.427 -1.279 1.00 93.62 96 PHE A N 1
ATOM 758 C CA . PHE A 1 96 ? -1.977 -3.448 -0.672 1.00 93.62 96 PHE A CA 1
ATOM 759 C C . PHE A 1 96 ? -3.294 -4.075 -0.196 1.00 93.62 96 PHE A C 1
ATOM 761 O O . PHE A 1 96 ? -3.793 -3.710 0.870 1.00 93.62 96 PHE A O 1
ATOM 768 N N . GLU A 1 97 ? -3.839 -5.034 -0.942 1.00 91.75 97 GLU A N 1
ATOM 769 C CA . GLU A 1 97 ? -5.005 -5.814 -0.514 1.00 91.75 97 GLU A CA 1
ATOM 770 C C . GLU A 1 97 ? -4.693 -6.642 0.737 1.00 91.75 97 GLU A C 1
ATOM 772 O O . GLU A 1 97 ? -5.486 -6.654 1.679 1.00 91.75 97 GLU A O 1
ATOM 777 N N . ALA A 1 98 ? -3.511 -7.260 0.801 1.00 92.75 98 ALA A N 1
ATOM 778 C CA . ALA A 1 98 ? -3.055 -7.987 1.982 1.00 92.75 98 ALA A CA 1
ATOM 779 C C . ALA A 1 98 ? -2.899 -7.064 3.204 1.00 92.75 98 ALA A C 1
ATOM 781 O O . ALA A 1 98 ? -3.332 -7.426 4.300 1.00 92.75 98 ALA A O 1
ATOM 782 N N . LEU A 1 99 ? -2.354 -5.854 3.027 1.00 92.12 99 LEU A N 1
ATOM 783 C CA . LEU A 1 99 ? -2.284 -4.842 4.090 1.00 92.12 99 LEU A CA 1
ATOM 784 C C . LEU A 1 99 ? -3.672 -4.434 4.590 1.00 92.12 99 LEU A C 1
ATOM 786 O O . LEU A 1 99 ? -3.887 -4.314 5.799 1.00 92.12 99 LEU A O 1
ATOM 790 N N . ALA A 1 100 ? -4.614 -4.225 3.670 1.00 88.81 100 ALA A N 1
ATOM 791 C CA . ALA A 1 100 ? -5.986 -3.878 4.009 1.00 88.81 100 ALA A CA 1
ATOM 792 C C . ALA A 1 100 ? -6.668 -5.006 4.808 1.00 88.81 100 ALA A C 1
ATOM 794 O O . ALA A 1 100 ? -7.246 -4.765 5.874 1.00 88.81 100 ALA A O 1
ATOM 795 N N . ALA A 1 101 ? -6.524 -6.246 4.338 1.00 87.69 101 ALA A N 1
ATOM 796 C CA . ALA A 1 101 ? -7.073 -7.432 4.983 1.00 87.69 101 ALA A CA 1
ATOM 797 C C . ALA A 1 101 ? -6.456 -7.689 6.369 1.00 87.69 101 ALA A C 1
ATOM 799 O O . ALA A 1 101 ? -7.179 -8.037 7.301 1.00 87.69 101 ALA A O 1
ATOM 800 N N . ALA A 1 102 ? -5.149 -7.460 6.542 1.00 87.00 102 ALA A N 1
ATOM 801 C CA . ALA A 1 102 ? -4.456 -7.643 7.820 1.00 87.00 102 ALA A CA 1
ATOM 802 C C . ALA A 1 102 ? -4.995 -6.735 8.940 1.00 87.00 102 ALA A C 1
ATOM 804 O O . ALA A 1 102 ? -4.903 -7.080 10.120 1.00 87.00 102 ALA A O 1
ATOM 805 N N . TYR A 1 103 ? -5.571 -5.583 8.589 1.00 77.94 103 TYR A N 1
ATOM 806 C CA . TYR A 1 103 ? -6.267 -4.724 9.546 1.00 77.94 103 TYR A CA 1
ATOM 807 C C . TYR A 1 103 ? -7.727 -5.142 9.789 1.00 77.94 103 TYR A C 1
ATOM 809 O O . TYR A 1 103 ? -8.241 -4.930 10.888 1.00 77.94 103 TYR A O 1
ATOM 817 N N . GLY A 1 104 ? -8.378 -5.733 8.783 1.00 78.38 104 GLY A N 1
ATOM 818 C CA . GLY A 1 104 ? -9.804 -6.064 8.792 1.00 78.38 104 GLY A CA 1
ATOM 819 C C . GLY A 1 104 ? -10.670 -5.150 7.921 1.00 78.38 104 GLY A C 1
ATOM 820 O O . GLY A 1 104 ? -11.886 -5.162 8.073 1.00 78.38 104 GLY A O 1
ATOM 821 N N . PHE A 1 105 ? -10.082 -4.366 7.007 1.00 77.19 105 PHE A N 1
ATOM 822 C CA . PHE A 1 105 ? -10.882 -3.644 6.014 1.00 77.19 105 PHE A CA 1
ATOM 823 C C . PHE A 1 105 ? -11.592 -4.642 5.094 1.00 77.19 105 PHE A C 1
ATOM 825 O O . PHE A 1 105 ? -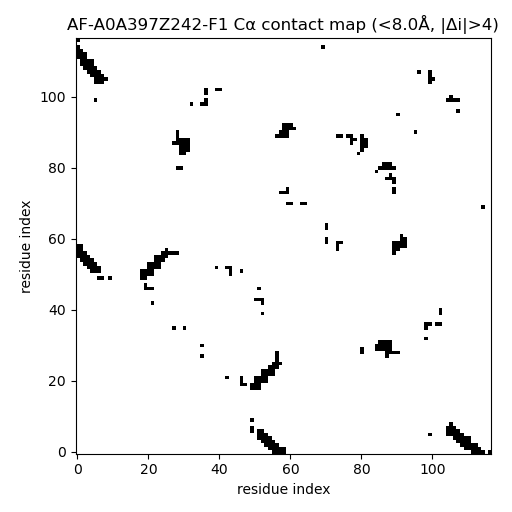10.949 -5.526 4.526 1.00 77.19 105 PHE A O 1
ATOM 832 N N . THR A 1 106 ? -12.906 -4.493 4.923 1.00 71.12 106 THR A N 1
ATOM 833 C CA . THR A 1 106 ? -13.709 -5.398 4.085 1.00 71.12 106 THR A CA 1
ATOM 834 C C . THR A 1 106 ? -13.645 -5.040 2.604 1.00 71.12 106 THR A C 1
ATOM 836 O O . THR A 1 106 ? -13.792 -5.917 1.751 1.00 71.12 106 THR A O 1
ATOM 839 N N . HIS A 1 107 ? -13.375 -3.773 2.279 1.00 75.12 107 HIS A N 1
ATOM 840 C CA . HIS A 1 107 ? -13.253 -3.307 0.902 1.00 75.12 107 HIS A CA 1
ATOM 841 C C . HIS A 1 107 ? -11.935 -2.585 0.665 1.00 75.12 107 HIS A C 1
ATOM 843 O O . HIS A 1 107 ? -11.566 -1.683 1.406 1.00 75.12 107 HIS A O 1
ATOM 849 N N . CYS A 1 108 ? -11.258 -2.967 -0.414 1.00 83.19 108 CYS A N 1
ATOM 850 C CA . CYS A 1 108 ? -10.004 -2.395 -0.876 1.00 83.19 108 CYS A CA 1
ATOM 851 C C . CYS A 1 108 ? -10.154 -2.067 -2.363 1.00 83.19 108 CYS A C 1
ATOM 853 O O . CYS A 1 108 ? -9.996 -2.928 -3.227 1.00 83.19 108 CYS A O 1
ATOM 855 N N . LYS A 1 109 ? -10.569 -0.833 -2.672 1.00 87.25 109 LYS A N 1
ATOM 856 C CA . LYS A 1 109 ? -10.924 -0.437 -4.041 1.00 87.25 109 LYS A CA 1
ATOM 857 C C . LYS A 1 109 ? -9.856 0.444 -4.664 1.00 87.25 109 LYS A C 1
ATOM 859 O O . LYS A 1 109 ? -9.581 1.527 -4.160 1.00 87.25 109 LYS A O 1
ATOM 864 N N . PHE A 1 110 ? -9.363 0.035 -5.827 1.00 85.94 110 PHE A N 1
ATOM 865 C CA . PHE A 1 110 ? -8.465 0.833 -6.655 1.00 85.94 110 PHE A CA 1
ATOM 866 C C . PHE A 1 110 ? -9.249 1.712 -7.640 1.00 85.94 110 PHE A C 1
ATOM 868 O O . PHE A 1 110 ? -9.921 1.187 -8.526 1.00 85.94 110 PHE A O 1
ATOM 875 N N . VAL A 1 111 ? -9.189 3.042 -7.496 1.00 82.75 111 VAL A N 1
ATOM 876 C CA . VAL A 1 111 ? -10.115 3.953 -8.212 1.00 82.75 111 VAL A CA 1
ATOM 877 C C . VAL A 1 111 ? -9.565 4.499 -9.532 1.00 82.75 111 VAL A C 1
ATOM 879 O O . VAL A 1 111 ? -10.274 4.483 -10.533 1.00 82.75 111 VAL A O 1
ATOM 882 N N . CYS A 1 112 ? -8.328 4.998 -9.572 1.00 75.88 112 CYS A N 1
ATOM 883 C CA . CYS A 1 112 ? -7.725 5.477 -10.819 1.00 75.88 112 CYS A CA 1
ATOM 884 C C . CYS A 1 112 ? -6.1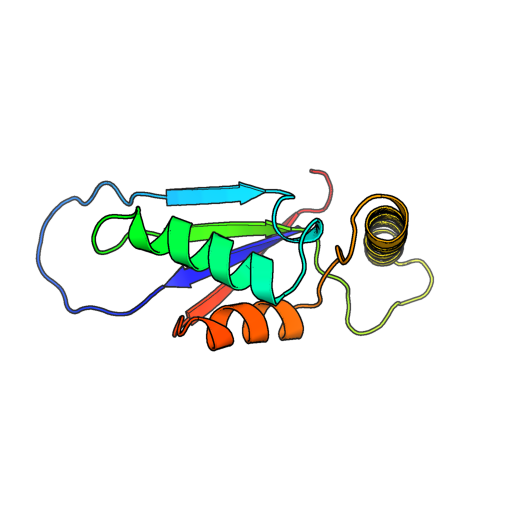96 5.380 -10.804 1.00 75.88 112 CYS A C 1
ATOM 886 O O . CYS A 1 112 ? -5.583 5.264 -9.741 1.00 75.88 112 CYS A O 1
ATOM 888 N N . GLN A 1 113 ? -5.587 5.409 -11.994 1.00 69.00 113 GLN A N 1
ATOM 889 C CA . GLN A 1 113 ? -4.141 5.505 -12.179 1.00 69.00 113 GLN A CA 1
ATOM 890 C C . GLN A 1 113 ? -3.776 6.903 -12.684 1.00 69.00 113 GLN A C 1
ATOM 892 O O . GLN A 1 113 ? -4.257 7.340 -13.725 1.00 69.00 113 GLN A O 1
ATOM 897 N N . ALA A 1 114 ? -2.917 7.598 -11.939 1.00 68.94 114 ALA A N 1
ATOM 898 C CA . ALA A 1 114 ? -2.294 8.850 -12.368 1.00 68.94 114 ALA A CA 1
ATOM 899 C C . ALA A 1 114 ? -0.771 8.675 -12.450 1.00 68.94 114 ALA A C 1
ATOM 901 O O . ALA A 1 114 ? -0.171 8.035 -11.577 1.00 68.94 114 ALA A O 1
ATOM 902 N N . TYR A 1 115 ? -0.157 9.228 -13.499 1.00 59.66 115 TYR A N 1
ATOM 903 C CA . TYR A 1 115 ? 1.237 8.949 -13.860 1.00 59.66 115 TYR A CA 1
ATOM 904 C C . TYR A 1 115 ? 2.210 10.115 -13.587 1.00 59.66 115 TYR A C 1
ATOM 906 O O . TYR A 1 115 ? 3.417 9.913 -13.675 1.00 59.66 115 TYR A O 1
ATOM 914 N N . HIS A 1 116 ? 1.739 11.324 -13.241 1.00 54.09 116 HIS A N 1
ATOM 915 C CA . HIS A 1 116 ? 2.572 12.547 -13.146 1.00 54.09 116 HIS A CA 1
ATOM 916 C C . HIS A 1 116 ? 2.367 13.331 -11.836 1.00 54.09 116 HIS A C 1
ATOM 918 O O . HIS A 1 116 ? 2.084 14.527 -11.851 1.00 54.09 116 HIS A O 1
ATOM 924 N N . CYS A 1 117 ? 2.474 12.661 -10.691 1.00 50.12 117 CYS A N 1
ATOM 925 C CA . CYS A 1 117 ? 2.302 13.282 -9.374 1.00 50.12 117 CYS A CA 1
ATOM 926 C C . CYS A 1 117 ? 3.466 12.947 -8.451 1.00 50.12 117 CYS A C 1
ATOM 928 O O . CYS A 1 117 ? 3.945 11.789 -8.511 1.00 50.12 117 CYS A O 1
#

Secondary structure (DSSP, 8-state):
-EEEEEE-------------EEEEES-GGGS-HHHHHHHHHHHHHTSPTT-EEEEEE-EE-SS--TT-HHHHHHHHHHHHHHHHSTT---EEHHHHHHHHHHHT-SEEEEEEE-S--